Protein AF-A0A6G3ZAK3-F1 (afdb_monomer)

Structure (mmCIF, N/CA/C/O backbone):
data_AF-A0A6G3ZAK3-F1
#
_entry.id   AF-A0A6G3ZAK3-F1
#
loop_
_atom_site.group_PDB
_atom_site.id
_atom_site.type_symbol
_atom_site.label_atom_id
_atom_site.label_alt_id
_atom_site.label_comp_id
_atom_site.label_asym_id
_atom_site.label_entity_id
_atom_site.label_seq_id
_atom_site.pdbx_PDB_ins_code
_atom_site.Cartn_x
_atom_site.Cartn_y
_atom_site.Cartn_z
_atom_site.occupancy
_atom_site.B_iso_or_equiv
_atom_site.auth_seq_id
_atom_site.auth_comp_id
_atom_site.auth_asym_id
_atom_site.auth_atom_id
_atom_site.pdbx_PDB_model_num
ATOM 1 N N . ALA A 1 1 ? 0.940 -2.039 7.350 1.00 95.94 1 ALA A N 1
ATOM 2 C CA . ALA A 1 1 ? -0.255 -1.324 7.849 1.00 95.94 1 ALA A CA 1
ATOM 3 C C . ALA A 1 1 ? -0.310 -1.235 9.376 1.00 95.94 1 ALA A C 1
ATOM 5 O O . ALA A 1 1 ? -0.350 -0.127 9.890 1.00 95.94 1 ALA A O 1
ATOM 6 N N . LEU A 1 2 ? -0.262 -2.359 10.106 1.00 97.75 2 LEU A N 1
ATOM 7 C CA . LEU A 1 2 ? -0.547 -2.396 11.552 1.00 97.75 2 LEU A CA 1
ATOM 8 C C . LEU A 1 2 ? 0.292 -1.443 12.421 1.00 97.75 2 LEU A C 1
ATOM 10 O O . LEU A 1 2 ? -0.233 -0.836 13.345 1.00 97.75 2 LEU A O 1
ATOM 14 N N . VAL A 1 3 ? 1.581 -1.270 12.114 1.00 97.94 3 VAL A N 1
ATOM 15 C CA . VAL A 1 3 ? 2.450 -0.317 12.834 1.00 97.94 3 VAL A CA 1
ATOM 16 C C . VAL A 1 3 ? 1.962 1.126 12.663 1.00 97.94 3 VAL A C 1
ATOM 18 O O . VAL A 1 3 ? 1.865 1.859 13.640 1.00 97.94 3 VAL A O 1
ATOM 21 N N . LEU A 1 4 ? 1.598 1.519 11.437 1.00 97.75 4 LEU A N 1
ATOM 22 C CA . LEU A 1 4 ? 1.060 2.853 11.147 1.00 97.75 4 LEU A CA 1
ATOM 23 C C . LEU A 1 4 ? -0.315 3.049 11.791 1.00 97.75 4 LEU A C 1
ATOM 25 O O . LEU A 1 4 ? -0.592 4.111 12.333 1.00 97.75 4 LEU A O 1
ATOM 29 N N . ALA A 1 5 ? -1.143 2.007 11.791 1.00 97.56 5 ALA A N 1
ATOM 30 C CA . ALA A 1 5 ? -2.437 2.019 12.457 1.00 97.56 5 ALA A CA 1
ATOM 31 C C . ALA A 1 5 ? -2.304 2.200 13.979 1.00 97.56 5 ALA A C 1
ATOM 33 O O . ALA A 1 5 ? -2.938 3.088 14.538 1.00 97.56 5 ALA A O 1
ATOM 34 N N . LYS A 1 6 ? -1.388 1.476 14.641 1.00 97.44 6 LYS A N 1
ATOM 35 C CA . LYS A 1 6 ? -1.074 1.682 16.070 1.00 97.44 6 LYS A CA 1
ATOM 36 C C . LYS A 1 6 ? -0.531 3.081 16.379 1.00 97.44 6 LYS A C 1
ATOM 38 O O . LYS A 1 6 ? -0.698 3.556 17.496 1.00 97.44 6 LYS A O 1
ATOM 43 N N . ALA A 1 7 ? 0.105 3.735 15.409 1.00 97.44 7 ALA A N 1
ATOM 44 C CA . ALA A 1 7 ? 0.565 5.117 15.524 1.00 97.44 7 ALA A CA 1
ATOM 45 C C . ALA A 1 7 ? -0.534 6.162 15.223 1.00 97.44 7 ALA A C 1
ATOM 47 O O . ALA A 1 7 ? -0.243 7.355 15.216 1.00 97.44 7 ALA A O 1
ATOM 48 N N . GLY A 1 8 ? -1.772 5.739 14.934 1.00 96.25 8 GLY A N 1
ATOM 49 C CA . GLY A 1 8 ? -2.880 6.624 14.555 1.00 96.25 8 GLY A CA 1
ATOM 50 C C . GLY A 1 8 ? -2.781 7.190 13.133 1.00 96.25 8 GLY A C 1
ATOM 51 O O . GLY A 1 8 ? -3.563 8.055 12.758 1.00 96.25 8 GLY A O 1
ATOM 52 N N . LEU A 1 9 ? -1.832 6.711 12.323 1.00 97.50 9 LEU A N 1
ATOM 53 C CA . LEU A 1 9 ? -1.556 7.226 10.976 1.00 97.50 9 LEU A CA 1
ATOM 54 C C . LEU A 1 9 ? -2.398 6.564 9.878 1.00 97.50 9 LEU A C 1
ATOM 56 O O . LEU A 1 9 ? -2.329 6.992 8.730 1.00 97.50 9 LEU A O 1
ATOM 60 N N . ALA A 1 10 ? -3.150 5.511 10.206 1.00 97.06 10 ALA A N 1
ATOM 61 C CA . ALA A 1 10 ? -4.051 4.838 9.266 1.00 97.06 10 ALA A CA 1
ATOM 62 C C . ALA A 1 10 ? -5.528 5.240 9.438 1.00 97.06 10 ALA A C 1
ATOM 64 O O . ALA A 1 10 ? -6.372 4.794 8.665 1.00 97.06 10 ALA A O 1
ATOM 65 N N . GLU A 1 11 ? -5.855 6.059 10.437 1.00 95.38 11 GLU A N 1
ATOM 66 C CA . GLU A 1 11 ? -7.231 6.486 10.703 1.00 95.38 11 GLU A CA 1
ATOM 67 C C . GLU A 1 11 ? -7.777 7.381 9.587 1.00 95.38 11 GLU A C 1
ATOM 69 O O . GLU A 1 11 ? -7.080 8.267 9.091 1.00 95.38 11 GLU A O 1
ATOM 74 N N . ASN A 1 12 ? -9.050 7.180 9.235 1.00 96.81 12 ASN A N 1
ATOM 75 C CA . ASN A 1 12 ? -9.789 7.966 8.237 1.00 96.81 12 ASN A CA 1
ATOM 76 C C . ASN A 1 12 ? -9.164 7.988 6.827 1.00 96.81 12 ASN A C 1
ATOM 78 O O . ASN A 1 12 ? -9.457 8.884 6.034 1.00 96.81 12 ASN A O 1
ATOM 82 N N . ILE A 1 13 ? -8.305 7.020 6.501 1.00 97.56 13 ILE A N 1
ATOM 83 C CA . ILE A 1 13 ? -7.741 6.840 5.160 1.00 97.56 13 ILE A CA 1
ATOM 84 C C . ILE A 1 13 ? -7.974 5.413 4.668 1.00 97.56 13 ILE A C 1
ATOM 86 O O . ILE A 1 13 ? -8.257 4.507 5.453 1.00 97.56 13 ILE A O 1
ATOM 90 N N . ALA A 1 14 ? -7.827 5.203 3.361 1.00 98.06 14 ALA A N 1
ATOM 91 C CA . ALA A 1 14 ? -7.836 3.865 2.796 1.00 98.06 14 ALA A CA 1
ATOM 92 C C . ALA A 1 14 ? -6.521 3.134 3.096 1.00 98.06 14 ALA A C 1
ATOM 94 O O . ALA A 1 14 ? -5.438 3.727 3.097 1.00 98.06 14 ALA A O 1
ATOM 95 N N . ALA A 1 15 ? -6.593 1.830 3.333 1.00 98.12 15 ALA A N 1
ATOM 96 C CA . ALA A 1 15 ? -5.409 1.001 3.498 1.00 98.12 15 ALA A CA 1
ATOM 97 C C . ALA A 1 15 ? -5.668 -0.431 3.034 1.00 98.12 15 ALA A C 1
ATOM 99 O O . ALA A 1 15 ? -6.788 -0.928 3.064 1.00 98.12 15 ALA A O 1
ATOM 100 N N . THR A 1 16 ? -4.593 -1.117 2.667 1.00 97.81 16 THR A N 1
ATOM 101 C CA . THR A 1 16 ? -4.574 -2.571 2.492 1.00 97.81 16 THR A CA 1
ATOM 102 C C . THR A 1 16 ? -3.463 -3.172 3.359 1.00 97.81 16 THR A C 1
ATOM 104 O O . THR A 1 16 ? -2.613 -2.464 3.911 1.00 97.81 16 THR A O 1
ATOM 107 N N . THR A 1 17 ? -3.487 -4.482 3.547 1.00 98.06 17 THR A N 1
ATOM 108 C CA . THR A 1 17 ? -2.464 -5.246 4.267 1.00 98.06 17 THR A CA 1
ATOM 109 C C . THR A 1 17 ? -2.511 -6.696 3.798 1.00 98.06 17 THR A C 1
ATOM 111 O O . THR A 1 17 ? -3.367 -7.068 3.003 1.00 98.06 17 THR A O 1
ATOM 114 N N . HIS A 1 18 ? -1.597 -7.536 4.276 1.00 97.38 18 HIS A N 1
ATOM 115 C CA . HIS A 1 18 ? -1.696 -8.976 4.050 1.00 97.38 18 HIS A CA 1
ATOM 116 C C . HIS A 1 18 ? -3.061 -9.514 4.506 1.00 97.38 18 HIS A C 1
ATOM 118 O O . HIS A 1 18 ? -3.521 -9.144 5.585 1.00 97.38 18 HIS A O 1
ATOM 124 N N . HIS A 1 19 ? -3.664 -10.424 3.734 1.00 95.81 19 HIS A N 1
ATOM 125 C CA . HIS A 1 19 ? -5.023 -10.924 3.981 1.00 95.81 19 HIS A CA 1
ATOM 126 C C . HIS A 1 19 ? -5.239 -11.446 5.410 1.00 95.81 19 HIS A C 1
ATOM 128 O O . HIS A 1 19 ? -6.275 -11.210 6.021 1.00 95.81 19 HIS A O 1
ATOM 134 N N . GLY A 1 20 ? -4.220 -12.090 5.990 1.00 97.44 20 GLY A N 1
ATOM 135 C CA . GLY A 1 20 ? -4.255 -12.589 7.370 1.00 97.44 20 GLY A CA 1
ATOM 136 C C . GLY A 1 20 ? -4.282 -11.505 8.459 1.00 97.44 20 GLY A C 1
ATOM 137 O O . GLY A 1 20 ? -4.296 -11.848 9.633 1.00 97.44 20 GLY A O 1
ATOM 138 N N . ALA A 1 21 ? -4.251 -10.221 8.095 1.00 97.75 21 ALA A N 1
ATOM 139 C CA . ALA A 1 21 ? -4.195 -9.089 9.017 1.00 97.75 21 ALA A CA 1
ATOM 140 C C . ALA A 1 21 ? -5.339 -8.074 8.823 1.00 97.75 21 ALA A C 1
ATOM 142 O O . ALA A 1 21 ? -5.312 -7.023 9.466 1.00 97.75 21 ALA A O 1
ATOM 143 N N . PHE A 1 22 ? -6.330 -8.342 7.961 1.00 97.88 22 PHE A N 1
ATOM 144 C CA . PHE A 1 22 ? -7.456 -7.417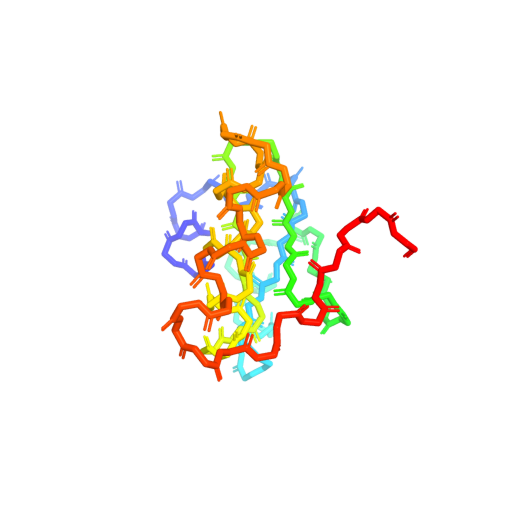 7.756 1.00 97.88 22 PHE A CA 1
ATOM 145 C C . PHE A 1 22 ? -8.262 -7.194 9.038 1.00 97.88 22 PHE A C 1
ATOM 147 O O . PHE A 1 22 ? -8.508 -6.048 9.415 1.00 97.88 22 PHE A O 1
ATOM 154 N N . ASP A 1 23 ? -8.599 -8.269 9.750 1.00 98.25 23 ASP A N 1
ATOM 155 C CA . ASP A 1 23 ? -9.370 -8.176 10.993 1.00 98.25 23 ASP A CA 1
ATOM 156 C C . ASP A 1 23 ? -8.604 -7.443 12.094 1.00 98.25 23 ASP A C 1
ATOM 158 O O . ASP A 1 23 ? -9.173 -6.626 12.820 1.00 98.25 23 ASP A O 1
ATOM 162 N N . GLU A 1 24 ? -7.291 -7.674 12.194 1.00 98.38 24 GLU A N 1
ATOM 163 C CA . GLU A 1 24 ? -6.456 -6.940 13.144 1.00 98.38 24 GLU A CA 1
ATOM 164 C C . GLU A 1 24 ? -6.410 -5.450 12.796 1.00 98.38 24 GLU A C 1
ATOM 166 O O . GLU A 1 24 ? -6.564 -4.626 13.695 1.00 98.38 24 GLU A O 1
ATOM 171 N N . LEU A 1 25 ? -6.268 -5.097 11.512 1.00 98.25 25 LEU A N 1
ATOM 172 C CA . LEU A 1 25 ? -6.258 -3.705 11.060 1.00 98.25 25 LEU A CA 1
ATOM 173 C C . LEU A 1 25 ? -7.569 -2.987 11.408 1.00 98.25 25 LEU A C 1
ATOM 175 O O . LEU A 1 25 ? -7.517 -1.906 11.991 1.00 98.25 25 LEU A O 1
ATOM 179 N N . ARG A 1 26 ? -8.724 -3.611 11.137 1.00 98.06 26 ARG A N 1
ATOM 180 C CA . ARG A 1 26 ? -10.044 -3.070 11.515 1.00 98.06 26 ARG A CA 1
ATOM 181 C C . ARG A 1 26 ? -10.178 -2.863 13.017 1.00 98.06 26 ARG A C 1
ATOM 183 O O . ARG A 1 26 ? -10.783 -1.893 13.459 1.00 98.06 26 ARG A O 1
ATOM 190 N N . LYS A 1 27 ? -9.623 -3.781 13.809 1.00 98.06 27 LYS A N 1
ATOM 191 C CA . LYS A 1 27 ? -9.691 -3.705 15.269 1.00 98.06 27 LYS A CA 1
ATOM 192 C C . LYS A 1 27 ? -8.882 -2.534 15.826 1.00 98.06 27 LYS A C 1
ATOM 194 O O . LYS A 1 27 ? -9.326 -1.903 16.780 1.00 98.06 27 LYS A O 1
ATOM 199 N N . ILE A 1 28 ? -7.688 -2.283 15.289 1.00 97.81 28 ILE A N 1
ATOM 200 C CA . ILE A 1 28 ? -6.776 -1.255 15.821 1.00 97.81 28 ILE A CA 1
ATOM 201 C C . 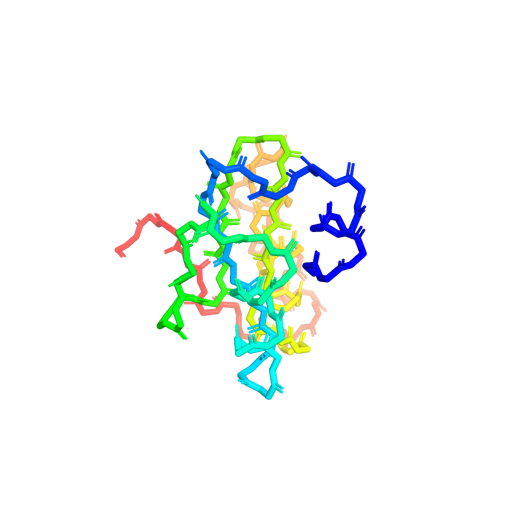ILE A 1 28 ? -6.987 0.133 15.208 1.00 97.81 28 ILE A C 1
ATOM 203 O O . ILE A 1 28 ? -6.579 1.105 15.833 1.00 97.81 28 ILE A O 1
ATOM 207 N N . ALA A 1 29 ? -7.579 0.221 14.013 1.00 98.00 29 ALA A N 1
ATOM 208 C CA . ALA A 1 29 ? -7.916 1.475 13.346 1.00 98.00 29 ALA A CA 1
ATOM 209 C C . ALA A 1 29 ? -9.321 1.384 12.712 1.00 98.00 29 ALA A C 1
ATOM 211 O O . ALA A 1 29 ? -9.457 1.122 11.514 1.00 98.00 29 ALA A O 1
ATOM 212 N N . PRO A 1 30 ? -10.390 1.532 13.515 1.00 97.88 30 PRO A N 1
ATOM 213 C CA . PRO A 1 30 ? -11.761 1.264 13.084 1.00 97.88 30 PRO A CA 1
ATOM 214 C C . PRO A 1 30 ? -12.300 2.218 12.012 1.00 97.88 30 PRO A C 1
ATOM 216 O O . PRO A 1 30 ? -13.246 1.841 11.323 1.00 97.88 30 PRO A O 1
ATOM 219 N N . ASN A 1 31 ? -11.724 3.417 11.835 1.00 97.88 31 ASN A N 1
ATOM 220 C CA . ASN A 1 31 ? -12.149 4.338 10.769 1.00 97.88 31 ASN A CA 1
ATOM 221 C C . ASN A 1 31 ? -11.299 4.212 9.493 1.00 97.88 31 ASN A C 1
ATOM 223 O O . ASN A 1 31 ? -11.445 5.018 8.575 1.00 97.88 31 ASN A O 1
ATOM 227 N N . THR A 1 32 ? -10.388 3.238 9.418 1.00 98.19 32 THR A N 1
ATOM 228 C CA . THR A 1 32 ? -9.668 2.919 8.180 1.00 98.19 32 THR A CA 1
ATOM 229 C C . THR A 1 32 ? -10.607 2.242 7.179 1.00 98.19 32 THR A C 1
ATOM 231 O O . THR A 1 32 ? -11.250 1.239 7.489 1.00 98.19 32 THR A O 1
ATOM 234 N N . GLU A 1 33 ? -10.625 2.721 5.935 1.00 98.12 33 GLU A N 1
ATOM 235 C CA . GLU A 1 33 ? -11.273 2.018 4.822 1.00 98.12 33 GLU A CA 1
ATOM 236 C C . GLU A 1 33 ? -10.358 0.867 4.363 1.00 98.12 33 GLU A C 1
ATOM 238 O O . GLU A 1 33 ? -9.408 1.061 3.601 1.00 98.12 33 GLU A O 1
ATOM 243 N N . VAL A 1 34 ? -10.604 -0.343 4.870 1.00 98.25 34 VAL A N 1
ATOM 244 C CA . VAL A 1 34 ? -9.801 -1.528 4.524 1.00 98.25 34 VAL A CA 1
ATOM 245 C C . VAL A 1 34 ? -10.205 -2.067 3.148 1.00 98.25 34 VAL A C 1
ATOM 247 O O . VAL A 1 34 ? -11.310 -2.584 2.988 1.00 98.25 34 VAL A O 1
ATOM 250 N N . ARG A 1 35 ? -9.291 -1.989 2.173 1.00 97.50 35 ARG A N 1
ATOM 251 C CA . ARG A 1 35 ? -9.474 -2.481 0.797 1.00 97.50 35 ARG A CA 1
ATOM 252 C C . ARG A 1 35 ? -8.822 -3.846 0.608 1.00 97.50 35 ARG A C 1
ATOM 254 O O . ARG A 1 35 ? -7.611 -3.941 0.410 1.00 97.50 35 ARG A O 1
ATOM 261 N N . GLU A 1 36 ? -9.624 -4.901 0.695 1.00 96.50 36 GLU A N 1
ATOM 262 C CA . GLU A 1 36 ? -9.134 -6.287 0.672 1.00 96.50 36 GLU A CA 1
ATOM 263 C C . GLU A 1 36 ? -8.745 -6.792 -0.724 1.00 96.50 36 GLU A C 1
ATOM 265 O O . GLU A 1 36 ? -7.897 -7.672 -0.863 1.00 96.50 36 GLU A O 1
ATOM 270 N N . ASP A 1 37 ? -9.355 -6.222 -1.758 1.00 91.69 37 ASP A N 1
ATOM 271 C CA . ASP A 1 37 ? -9.204 -6.575 -3.169 1.00 91.69 37 ASP A CA 1
ATOM 272 C C . ASP A 1 37 ? -8.088 -5.786 -3.875 1.00 91.69 37 ASP A C 1
ATOM 274 O O . ASP A 1 37 ? -7.717 -6.095 -5.010 1.00 91.69 37 ASP A O 1
ATOM 278 N N . GLN A 1 38 ? -7.503 -4.791 -3.201 1.00 93.00 38 GLN A N 1
ATOM 279 C CA . GLN A 1 38 ? -6.442 -3.955 -3.758 1.00 93.00 38 GLN A CA 1
ATOM 280 C C . GLN A 1 38 ? -5.059 -4.397 -3.284 1.00 93.00 38 GLN A C 1
ATOM 282 O O . GLN A 1 38 ? -4.757 -4.452 -2.090 1.00 93.00 38 GLN A O 1
ATOM 287 N N . ARG A 1 39 ? -4.172 -4.646 -4.253 1.00 93.25 39 ARG A N 1
ATOM 288 C CA . ARG A 1 39 ? -2.757 -4.966 -4.006 1.00 93.25 39 ARG A CA 1
ATOM 289 C C . ARG A 1 39 ? -1.973 -3.757 -3.503 1.00 93.25 39 ARG A C 1
ATOM 291 O O . ARG A 1 39 ? -1.113 -3.913 -2.643 1.00 93.25 39 ARG A O 1
ATOM 298 N N . VAL A 1 40 ? -2.260 -2.570 -4.031 1.00 95.25 40 VAL A N 1
ATOM 299 C CA . VAL A 1 40 ? -1.607 -1.310 -3.660 1.00 95.25 40 VAL A CA 1
ATOM 300 C C . VAL A 1 40 ? -2.690 -0.270 -3.418 1.00 95.25 40 VAL A C 1
ATOM 302 O O . VAL A 1 40 ? -3.570 -0.100 -4.256 1.00 95.25 40 VAL A O 1
ATOM 305 N N . VAL A 1 41 ? -2.618 0.421 -2.283 1.00 96.56 41 VAL A N 1
ATOM 306 C CA . VAL A 1 41 ? -3.518 1.528 -1.937 1.00 96.56 41 VAL A CA 1
ATOM 307 C C . VAL A 1 41 ? -2.665 2.753 -1.649 1.00 96.56 41 VAL A C 1
ATOM 309 O O . VAL A 1 41 ? -1.896 2.755 -0.689 1.00 96.56 41 VAL A O 1
ATOM 312 N N . ASP A 1 42 ? -2.792 3.784 -2.479 1.00 96.62 42 ASP A N 1
ATOM 313 C CA . ASP A 1 42 ? -2.171 5.086 -2.248 1.00 96.62 42 ASP A CA 1
ATOM 314 C C . ASP A 1 42 ? -3.166 6.021 -1.551 1.00 96.62 42 ASP A C 1
ATOM 316 O O . ASP A 1 42 ? -4.188 6.398 -2.124 1.00 96.62 42 ASP A O 1
ATOM 320 N N . SER A 1 43 ? -2.837 6.406 -0.320 1.00 96.38 43 SER A N 1
ATOM 321 C CA . SER A 1 43 ? -3.599 7.350 0.506 1.00 96.38 43 SER A CA 1
ATOM 322 C C . SER A 1 43 ? -2.877 8.694 0.640 1.00 96.38 43 SER A C 1
ATOM 324 O O . SER A 1 43 ? -2.865 9.338 1.692 1.00 96.38 43 SER A O 1
ATOM 326 N N . GLY A 1 44 ? -2.209 9.116 -0.434 1.00 94.00 44 GLY A N 1
ATOM 327 C CA . GLY A 1 44 ? -1.492 10.379 -0.550 1.00 94.00 44 GLY A CA 1
ATOM 328 C C . GLY A 1 44 ? -0.083 10.293 0.028 1.00 94.00 44 GLY A C 1
ATOM 329 O O . GLY A 1 44 ? 0.891 10.180 -0.717 1.00 94.00 44 GLY A O 1
ATOM 330 N N . LYS A 1 45 ? 0.033 10.387 1.359 1.00 93.44 45 LYS A N 1
ATOM 331 C CA . LYS A 1 45 ? 1.331 10.352 2.066 1.00 93.44 45 LYS A CA 1
ATOM 332 C C .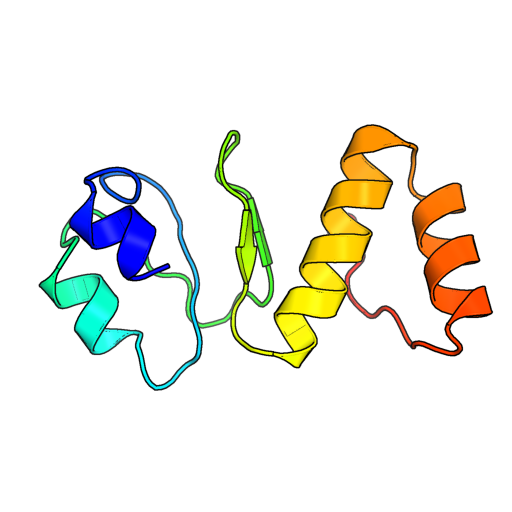 LYS A 1 45 ? 1.815 8.939 2.381 1.00 93.44 45 LYS A C 1
ATOM 334 O O . LYS A 1 45 ? 2.997 8.753 2.651 1.00 93.44 45 LYS A O 1
ATOM 339 N N . ILE A 1 46 ? 0.905 7.968 2.398 1.00 97.19 46 ILE A N 1
ATOM 340 C CA . ILE A 1 46 ? 1.192 6.584 2.763 1.00 97.19 46 ILE A CA 1
ATOM 341 C C . ILE A 1 46 ? 0.698 5.687 1.635 1.00 97.19 46 ILE A C 1
ATOM 343 O O . ILE A 1 46 ? -0.465 5.767 1.244 1.00 97.19 46 ILE A O 1
ATOM 347 N N . ILE A 1 47 ? 1.583 4.816 1.153 1.00 97.31 47 ILE A N 1
ATOM 348 C CA . ILE A 1 47 ? 1.246 3.733 0.233 1.00 97.31 47 ILE A CA 1
ATOM 349 C C . ILE A 1 47 ? 1.250 2.432 1.036 1.00 97.31 47 ILE A C 1
ATOM 351 O O . ILE A 1 47 ? 2.233 2.098 1.701 1.00 97.31 47 ILE A O 1
ATOM 355 N N . PHE A 1 48 ? 0.140 1.705 0.986 1.00 97.56 48 PHE A N 1
ATOM 356 C CA . PHE A 1 48 ? -0.026 0.401 1.615 1.00 97.56 48 PHE A CA 1
ATOM 357 C C . PHE A 1 48 ? 0.032 -0.712 0.565 1.00 97.56 48 PHE A C 1
ATOM 359 O O . PHE A 1 48 ? -0.402 -0.517 -0.570 1.00 97.56 48 PHE A O 1
ATOM 366 N N . SER A 1 49 ? 0.516 -1.894 0.956 1.00 96.88 49 SER A N 1
ATOM 367 C CA . SER A 1 49 ? 0.544 -3.088 0.107 1.00 96.88 49 SER A CA 1
ATOM 368 C C . SER A 1 49 ? -0.166 -4.283 0.750 1.00 96.88 49 SER A C 1
ATOM 370 O O . SER A 1 49 ? -0.117 -4.483 1.966 1.00 96.88 49 SER A O 1
ATOM 372 N N . GLY A 1 50 ? -0.826 -5.087 -0.085 1.00 95.31 50 GLY A N 1
ATOM 373 C CA . GLY A 1 50 ? -1.664 -6.228 0.303 1.00 95.31 50 GLY A CA 1
ATOM 374 C C . GLY A 1 50 ? -0.900 -7.515 0.647 1.00 95.31 50 GLY A C 1
ATOM 375 O O . GLY A 1 50 ? -1.483 -8.594 0.688 1.00 95.31 50 GLY A O 1
ATOM 376 N N . GLY A 1 51 ? 0.422 -7.453 0.833 1.00 92.50 51 GLY A N 1
ATOM 377 C CA . GLY A 1 51 ? 1.273 -8.624 1.069 1.00 92.50 51 GLY A CA 1
ATOM 378 C C . GLY A 1 51 ? 2.672 -8.483 0.471 1.00 92.50 51 GLY A C 1
ATOM 379 O O . GLY A 1 51 ? 3.048 -7.413 -0.000 1.00 92.50 51 GLY A O 1
ATOM 380 N N . ILE A 1 52 ? 3.440 -9.578 0.479 1.00 92.44 52 ILE A N 1
ATOM 381 C CA . ILE A 1 52 ? 4.860 -9.578 0.081 1.00 92.44 52 ILE A CA 1
ATOM 382 C C . ILE A 1 52 ? 5.020 -9.208 -1.399 1.00 92.44 52 ILE A C 1
ATOM 384 O O . ILE A 1 52 ? 5.642 -8.197 -1.709 1.00 92.44 52 ILE A O 1
ATOM 388 N N . SER A 1 53 ? 4.406 -9.967 -2.314 1.00 91.69 53 SER A N 1
ATOM 389 C CA . SER A 1 53 ? 4.498 -9.681 -3.755 1.00 91.69 53 SER A CA 1
ATOM 390 C C . SER A 1 53 ? 3.874 -8.331 -4.113 1.00 91.69 53 SER A C 1
ATOM 392 O O . SER A 1 53 ? 4.409 -7.593 -4.929 1.00 91.69 53 SER A O 1
ATOM 394 N N . ALA A 1 54 ? 2.779 -7.962 -3.447 1.00 93.44 54 ALA A N 1
ATOM 395 C CA . ALA A 1 54 ? 2.163 -6.652 -3.622 1.00 93.44 54 ALA A CA 1
ATOM 396 C C . ALA A 1 54 ? 3.064 -5.501 -3.127 1.00 93.44 54 ALA A C 1
ATOM 398 O O . ALA A 1 54 ? 2.931 -4.372 -3.585 1.00 93.44 54 ALA A O 1
ATOM 399 N N . GLY A 1 55 ? 3.996 -5.775 -2.207 1.00 94.75 55 GLY A N 1
ATOM 400 C CA . GLY A 1 55 ? 5.025 -4.829 -1.779 1.00 94.75 55 GLY A CA 1
ATOM 401 C C . GLY A 1 55 ? 6.026 -4.500 -2.884 1.00 94.75 55 GLY A C 1
ATOM 402 O O . GLY A 1 55 ? 6.436 -3.348 -2.994 1.00 94.75 55 GLY A O 1
ATOM 403 N N . ILE A 1 56 ? 6.360 -5.471 -3.739 1.00 95.06 56 ILE A N 1
ATOM 404 C CA . ILE A 1 56 ? 7.186 -5.231 -4.931 1.00 95.06 56 ILE A CA 1
ATOM 405 C C . ILE A 1 56 ? 6.416 -4.335 -5.907 1.00 95.06 56 ILE A C 1
ATOM 407 O O . ILE A 1 56 ? 6.937 -3.316 -6.356 1.00 95.06 56 ILE A O 1
ATOM 411 N N . ASP A 1 57 ? 5.140 -4.643 -6.155 1.00 93.88 57 ASP A N 1
ATOM 412 C CA . ASP A 1 57 ? 4.310 -3.808 -7.027 1.00 93.88 57 ASP A CA 1
ATOM 413 C C . ASP A 1 57 ? 4.145 -2.375 -6.478 1.00 93.88 57 ASP A C 1
ATOM 415 O O . ASP A 1 57 ? 4.122 -1.418 -7.251 1.00 93.88 57 ASP A O 1
ATOM 419 N N . ALA A 1 58 ? 4.070 -2.210 -5.150 1.00 94.81 58 ALA A N 1
ATOM 420 C CA . ALA A 1 58 ? 4.036 -0.906 -4.486 1.00 94.81 58 ALA A CA 1
ATOM 421 C C . ALA A 1 58 ? 5.358 -0.128 -4.632 1.00 94.81 58 ALA A C 1
ATOM 423 O O . ALA A 1 58 ? 5.342 1.101 -4.703 1.00 94.81 58 ALA A O 1
ATOM 424 N N . ALA A 1 59 ? 6.499 -0.819 -4.703 1.00 95.88 59 ALA A N 1
ATOM 425 C CA . ALA A 1 59 ? 7.786 -0.181 -4.964 1.00 95.88 59 ALA A CA 1
ATOM 426 C C . ALA A 1 59 ? 7.838 0.383 -6.392 1.00 95.88 59 ALA A C 1
ATOM 428 O O . ALA A 1 59 ? 8.177 1.552 -6.571 1.00 95.88 59 ALA A O 1
ATOM 429 N N . PHE A 1 60 ? 7.415 -0.391 -7.396 1.00 95.81 60 PHE A N 1
ATOM 430 C CA . PHE A 1 60 ? 7.316 0.108 -8.771 1.00 95.81 60 PHE A CA 1
ATOM 431 C C . PHE A 1 60 ? 6.271 1.218 -8.917 1.00 95.81 60 PHE A C 1
ATOM 433 O O . PHE A 1 60 ? 6.519 2.198 -9.615 1.00 95.81 60 PHE A O 1
ATOM 440 N N . TYR A 1 61 ? 5.148 1.130 -8.194 1.00 94.81 61 TYR A N 1
ATOM 441 C CA . TYR A 1 61 ? 4.181 2.225 -8.092 1.00 94.81 61 TYR A CA 1
ATOM 442 C C . TYR A 1 61 ? 4.845 3.525 -7.618 1.00 94.81 61 TYR A C 1
ATOM 444 O O . TYR A 1 61 ? 4.643 4.585 -8.212 1.00 94.81 61 TYR A O 1
ATOM 452 N N . LEU A 1 62 ? 5.663 3.446 -6.563 1.00 95.75 62 LEU A N 1
ATOM 453 C CA . LEU A 1 62 ? 6.380 4.598 -6.023 1.00 95.75 62 LEU A CA 1
ATOM 454 C C . LEU A 1 62 ? 7.412 5.145 -7.018 1.00 95.75 62 LEU A C 1
ATOM 456 O O . LEU A 1 62 ? 7.467 6.358 -7.216 1.00 95.75 62 LEU A O 1
ATOM 460 N N . VAL A 1 63 ? 8.185 4.275 -7.677 1.00 96.56 63 VAL A N 1
ATOM 461 C CA . VAL A 1 63 ? 9.121 4.682 -8.740 1.00 96.56 63 VAL A CA 1
ATOM 462 C C . VAL A 1 63 ? 8.369 5.408 -9.852 1.00 96.56 63 VAL A C 1
ATOM 464 O O . VAL A 1 63 ? 8.766 6.506 -10.230 1.00 96.56 63 VAL A O 1
ATOM 467 N N . ALA A 1 64 ? 7.238 4.865 -10.305 1.00 95.00 64 ALA A N 1
ATOM 468 C CA . ALA A 1 64 ? 6.426 5.485 -11.345 1.00 95.00 64 ALA A CA 1
ATOM 469 C C . ALA A 1 64 ? 5.888 6.859 -10.929 1.00 95.00 64 ALA A C 1
ATOM 471 O O . ALA A 1 64 ? 5.874 7.787 -11.738 1.00 95.00 64 ALA A O 1
ATOM 472 N N . LYS A 1 65 ? 5.475 7.008 -9.664 1.00 94.31 65 LYS A N 1
ATOM 473 C CA . LYS A 1 65 ? 4.987 8.275 -9.105 1.00 94.31 65 LYS A CA 1
ATOM 474 C C . LYS A 1 65 ? 6.082 9.344 -9.011 1.00 94.31 65 LYS A C 1
ATOM 476 O O . LYS A 1 65 ? 5.774 10.524 -9.148 1.00 94.31 65 LYS A O 1
ATOM 481 N N . LEU A 1 66 ? 7.331 8.948 -8.760 1.00 96.31 66 LEU A N 1
ATOM 482 C CA . LEU A 1 66 ? 8.449 9.874 -8.552 1.00 96.31 66 LEU A CA 1
ATOM 483 C C . LEU A 1 66 ? 9.239 10.183 -9.829 1.00 96.31 66 LEU A C 1
ATOM 485 O O . LEU A 1 66 ? 9.691 11.312 -9.996 1.00 96.31 66 LEU A O 1
ATOM 489 N N . LEU A 1 67 ? 9.430 9.189 -10.696 1.00 97.06 67 LEU A N 1
ATOM 490 C CA . LEU A 1 67 ? 10.370 9.231 -11.822 1.00 97.06 67 LEU A CA 1
ATOM 491 C C . LEU A 1 67 ? 9.711 8.957 -13.184 1.00 97.06 67 LEU A C 1
ATOM 493 O O . LEU A 1 67 ? 10.384 9.039 -14.206 1.00 97.06 67 LEU A O 1
ATOM 497 N N . GLY A 1 68 ? 8.409 8.660 -13.214 1.00 95.12 68 GLY A N 1
ATOM 498 C CA . GLY A 1 68 ? 7.681 8.313 -14.435 1.00 95.12 68 GLY A CA 1
ATOM 499 C C . GLY A 1 68 ? 7.577 6.805 -14.671 1.00 95.12 68 GLY A C 1
ATOM 500 O O . GLY A 1 68 ? 8.332 5.999 -14.121 1.00 95.12 68 GLY A O 1
ATOM 501 N N . LYS A 1 69 ? 6.590 6.408 -15.481 1.00 93.81 69 LYS A N 1
ATOM 502 C CA . LYS A 1 69 ? 6.241 4.994 -15.705 1.00 93.81 69 LYS A CA 1
ATOM 503 C C . LYS A 1 69 ? 7.346 4.239 -16.427 1.00 93.81 69 LYS A C 1
ATOM 505 O O . LYS A 1 69 ? 7.581 3.081 -16.111 1.00 93.81 69 LYS A O 1
ATOM 510 N N . GLU A 1 70 ? 8.010 4.897 -17.368 1.00 95.19 70 GLU A N 1
ATOM 511 C CA . GLU A 1 70 ? 9.079 4.343 -18.192 1.00 95.19 70 GLU A CA 1
ATOM 512 C C . GLU A 1 70 ? 10.206 3.808 -17.304 1.00 95.19 70 GLU A C 1
ATOM 514 O O . GLU A 1 70 ? 10.563 2.640 -17.411 1.00 95.19 70 GLU A O 1
ATOM 519 N N . VAL A 1 71 ? 10.653 4.604 -16.324 1.00 97.06 71 VAL A N 1
ATOM 520 C CA . VAL A 1 71 ? 11.686 4.193 -15.359 1.00 97.06 71 VAL A CA 1
ATOM 521 C C . VAL A 1 71 ? 11.231 2.994 -14.524 1.00 97.06 71 VAL A C 1
ATOM 523 O O . VAL A 1 71 ? 12.011 2.075 -14.277 1.00 97.06 71 VAL A O 1
ATOM 526 N N . ALA A 1 72 ? 9.967 2.961 -14.094 1.00 96.12 72 ALA A N 1
ATOM 527 C CA . ALA A 1 72 ? 9.435 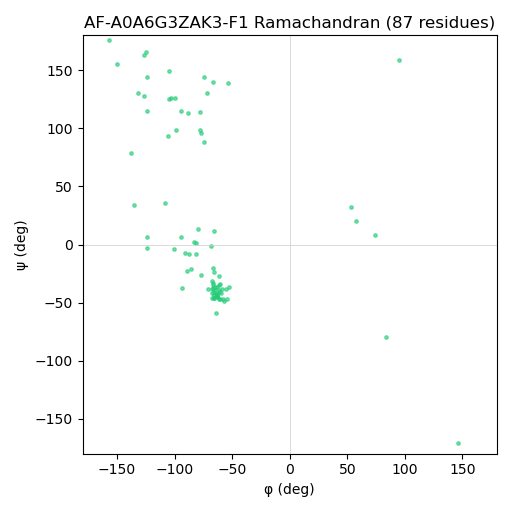1.829 -13.336 1.00 96.12 72 ALA A CA 1
ATOM 528 C C . ALA A 1 72 ? 9.371 0.541 -14.176 1.00 96.12 72 ALA A C 1
ATOM 530 O O . ALA A 1 72 ? 9.744 -0.521 -13.679 1.00 96.12 72 ALA A O 1
ATOM 531 N N . PHE A 1 73 ? 8.962 0.637 -15.446 1.00 94.75 73 PHE A N 1
ATOM 532 C CA . PHE A 1 73 ? 8.946 -0.492 -16.378 1.00 94.75 73 PHE A CA 1
ATOM 533 C C . PHE A 1 73 ? 10.351 -0.997 -16.704 1.00 94.75 73 PHE A C 1
ATOM 535 O O . PHE A 1 73 ? 10.581 -2.201 -16.625 1.00 94.75 73 PHE A O 1
ATOM 542 N N . GLU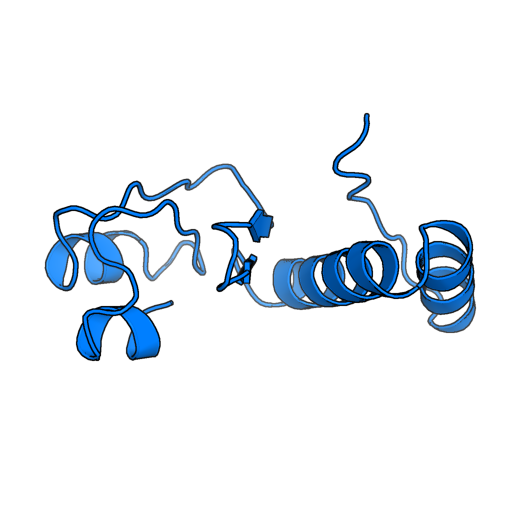 A 1 74 ? 11.298 -0.106 -17.005 1.00 96.31 74 GLU A N 1
ATOM 543 C CA . GLU A 1 74 ? 12.700 -0.476 -17.239 1.00 96.31 74 GLU A CA 1
ATOM 544 C C . GLU A 1 74 ? 13.301 -1.166 -16.009 1.00 96.31 74 GLU A C 1
ATOM 546 O O . GLU A 1 74 ? 13.961 -2.198 -16.132 1.00 96.31 74 GLU A O 1
ATOM 551 N N . THR A 1 75 ? 13.009 -0.653 -14.809 1.00 96.56 75 THR A N 1
ATOM 552 C CA . THR A 1 75 ? 13.459 -1.271 -13.553 1.00 96.56 75 THR A CA 1
ATOM 553 C C . THR A 1 75 ? 12.849 -2.663 -13.370 1.00 96.56 75 THR A C 1
ATOM 555 O O . THR A 1 75 ? 13.563 -3.600 -13.018 1.00 96.56 75 THR A O 1
ATOM 558 N N . ALA A 1 76 ? 11.548 -2.830 -13.632 1.00 95.81 76 ALA A N 1
ATOM 559 C CA . ALA A 1 76 ? 10.884 -4.129 -13.542 1.00 95.81 76 ALA A CA 1
ATOM 560 C C . ALA A 1 76 ? 11.458 -5.140 -14.547 1.00 95.81 76 ALA A C 1
ATOM 562 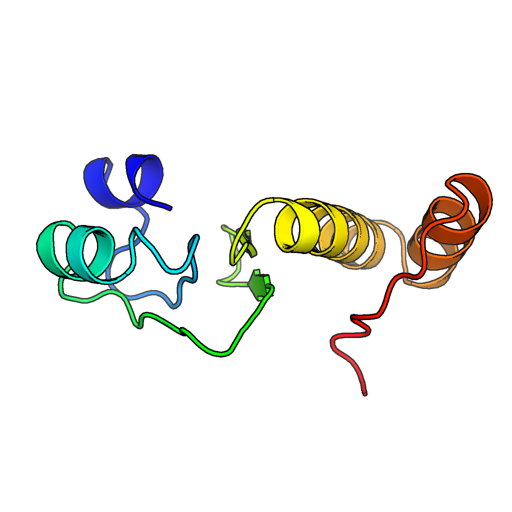O O . ALA A 1 76 ? 11.738 -6.278 -14.172 1.00 95.81 76 ALA A O 1
ATOM 563 N N . GLN A 1 77 ? 11.710 -4.711 -15.789 1.00 95.50 77 GLN A N 1
ATOM 564 C CA . GLN A 1 77 ? 12.343 -5.541 -16.815 1.00 95.50 77 GLN A CA 1
ATOM 565 C C . GLN A 1 77 ? 13.764 -5.953 -16.430 1.00 95.50 77 GLN A C 1
ATOM 567 O O . GLN A 1 77 ? 14.111 -7.122 -16.571 1.00 95.50 77 GLN A O 1
ATOM 572 N N . TYR A 1 78 ? 14.565 -5.024 -15.904 1.00 96.88 78 TYR A N 1
ATOM 573 C CA . TYR A 1 78 ? 15.915 -5.321 -15.423 1.00 96.88 78 TYR A CA 1
ATOM 574 C C . TYR A 1 78 ? 15.916 -6.351 -14.284 1.00 96.88 78 TYR A C 1
ATOM 576 O O . TYR A 1 78 ? 16.823 -7.171 -14.181 1.00 96.88 78 TYR A O 1
ATOM 584 N N . MET A 1 79 ? 14.885 -6.328 -13.439 1.00 96.25 79 MET A N 1
ATOM 585 C CA . MET A 1 79 ? 14.688 -7.298 -12.360 1.00 96.25 79 MET A CA 1
ATOM 586 C C . MET A 1 79 ? 14.048 -8.616 -12.823 1.00 96.25 79 MET A C 1
ATOM 588 O O . MET A 1 79 ? 13.779 -9.469 -11.978 1.00 96.25 79 MET A O 1
ATOM 592 N N . GLU A 1 80 ? 13.760 -8.770 -14.120 1.00 94.75 80 GLU A N 1
ATOM 593 C CA . GLU A 1 80 ? 13.005 -9.898 -14.686 1.00 94.75 80 GLU A CA 1
ATOM 594 C C . GLU A 1 80 ? 11.646 -10.116 -13.989 1.00 94.75 80 GLU A C 1
ATOM 596 O O . GLU A 1 80 ? 11.149 -11.237 -13.861 1.00 94.75 80 GLU A O 1
ATOM 601 N N . TYR A 1 81 ? 11.028 -9.029 -13.517 1.00 93.81 81 TYR A N 1
ATOM 602 C CA . TYR A 1 81 ? 9.766 -9.062 -12.791 1.00 93.81 81 TYR A CA 1
ATOM 603 C C . TYR A 1 81 ? 8.601 -8.625 -13.683 1.00 93.81 81 TYR A C 1
ATOM 605 O O . TYR A 1 81 ? 8.588 -7.526 -14.240 1.00 93.81 81 TYR A O 1
ATOM 613 N N . ASP A 1 82 ? 7.577 -9.474 -13.763 1.00 89.88 82 ASP A N 1
ATOM 614 C CA . ASP A 1 82 ? 6.311 -9.173 -14.433 1.00 89.88 82 ASP A CA 1
ATOM 615 C C . ASP A 1 82 ? 5.481 -8.206 -13.575 1.00 89.88 82 ASP A C 1
ATOM 617 O O . ASP A 1 82 ? 4.701 -8.613 -12.706 1.00 89.88 82 ASP A O 1
ATOM 621 N N . TRP A 1 83 ? 5.693 -6.903 -13.769 1.00 89.62 83 TRP A N 1
ATOM 622 C CA . TRP A 1 83 ? 4.963 -5.877 -13.034 1.00 89.62 83 TRP A CA 1
ATOM 623 C C . TRP A 1 83 ? 3.550 -5.694 -13.594 1.00 89.62 83 TRP A C 1
ATOM 625 O O . TRP A 1 83 ? 3.314 -4.990 -14.574 1.00 89.62 83 TRP A O 1
ATOM 635 N N . ARG A 1 84 ? 2.589 -6.332 -12.918 1.00 70.25 84 ARG A N 1
ATOM 636 C CA . ARG A 1 84 ? 1.182 -6.423 -1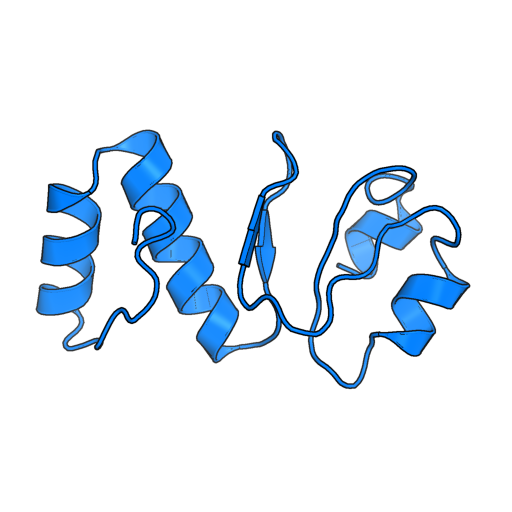3.346 1.00 70.25 84 ARG A CA 1
ATOM 637 C C . ARG A 1 84 ? 0.321 -5.207 -13.013 1.00 70.25 84 ARG A C 1
ATOM 639 O O . ARG A 1 84 ? -0.835 -5.163 -13.422 1.00 70.25 84 ARG A O 1
ATOM 646 N N . ILE A 1 85 ? 0.829 -4.252 -12.232 1.00 64.06 85 ILE A N 1
ATOM 647 C CA . ILE A 1 85 ? 0.042 -3.106 -11.763 1.00 64.06 85 ILE A CA 1
ATOM 648 C C . ILE A 1 85 ? 0.458 -1.862 -12.535 1.00 64.06 85 ILE A C 1
ATOM 650 O O . ILE A 1 85 ? 1.341 -1.131 -12.107 1.00 64.06 85 ILE A O 1
ATOM 654 N N . ALA A 1 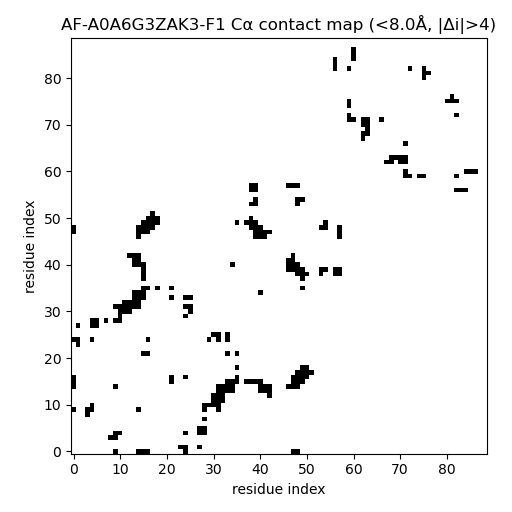86 ? -0.244 -1.559 -13.621 1.00 51.56 86 ALA A N 1
ATOM 655 C CA . ALA A 1 86 ? -0.402 -0.170 -14.018 1.00 51.56 86 ALA A CA 1
ATOM 656 C C . ALA A 1 86 ? -1.651 0.357 -13.287 1.00 51.56 86 ALA A C 1
ATOM 658 O O . ALA A 1 86 ? -2.751 -0.063 -13.621 1.00 51.56 86 ALA A O 1
ATOM 659 N N . PRO A 1 87 ? -1.552 1.306 -12.340 1.00 51.47 87 PRO A N 1
ATOM 660 C CA . PRO A 1 87 ? -2.715 1.983 -11.731 1.00 51.47 87 PRO A CA 1
ATOM 661 C C . PRO A 1 87 ? -3.501 2.857 -12.721 1.00 51.47 87 PRO A C 1
ATOM 663 O O . PRO A 1 87 ? -4.283 3.716 -12.328 1.00 51.47 87 PRO A O 1
ATOM 666 N N . TYR A 1 88 ? -3.205 2.706 -14.006 1.00 44.00 88 TYR A N 1
ATOM 667 C CA . TYR A 1 88 ? -3.610 3.562 -15.105 1.00 44.00 88 TYR A CA 1
ATOM 668 C C . TYR A 1 88 ? -4.090 2.709 -16.289 1.00 44.00 88 TYR A C 1
ATOM 670 O O . TYR A 1 88 ? -3.825 3.066 -17.437 1.00 44.00 88 TYR A O 1
ATOM 678 N N . GLY A 1 89 ? -4.712 1.566 -15.992 1.00 35.94 89 GLY A N 1
ATOM 679 C CA . GLY A 1 89 ? -5.408 0.696 -16.934 1.00 35.94 89 GLY A CA 1
ATOM 680 C C . GLY A 1 89 ? -6.729 0.267 -16.328 1.00 35.94 89 GLY A C 1
ATOM 681 O O . GLY A 1 89 ? -6.671 -0.349 -15.242 1.00 35.94 89 GLY A O 1
#

Solvent-accessible surface area (backbone atoms only — not comparable to full-atom values): 5048 Å² total; per-residue (Å²): 90,61,71,46,22,74,69,62,70,35,52,75,34,58,35,17,38,36,78,96,41,51,69,58,40,45,71,63,20,72,60,30,47,76,41,87,89,38,45,57,30,78,52,87,90,50,75,26,29,29,32,74,72,27,41,55,50,38,50,41,48,51,39,24,74,75,70,35,59,66,57,24,51,53,52,28,56,75,67,74,43,89,76,83,75,60,100,83,116

Radius of gyration: 13.64 Å; Cα contacts (8 Å, |Δi|>4): 139; chains: 1; bounding box: 28×23×34 Å

Nearest PDB structures (foldseek):
  3mgk-assembly1_A  TM=9.517E-01  e=6.676E-06  Clostridium acetobutylicum
  4e08-assembly1_B  TM=8.924E-01  e=1.351E-03  Drosophila melanogaster
  3er6-assembly3_E  TM=7.937E-01  e=5.716E-03  Vibrio parahaemolyticus
  4ogf-assembly1_A-2  TM=8.750E-01  e=1.340E-02  Homo sapiens
  3er6-assembly1_B  TM=7.337E-01  e=3.826E-02  Vibrio parahaemolyticus

Mean predicted aligned error: 3.45 Å

Secondary structure (DSSP, 8-state):
-HHHHHTT-STTSEE---GGGHHHHHHH-TTS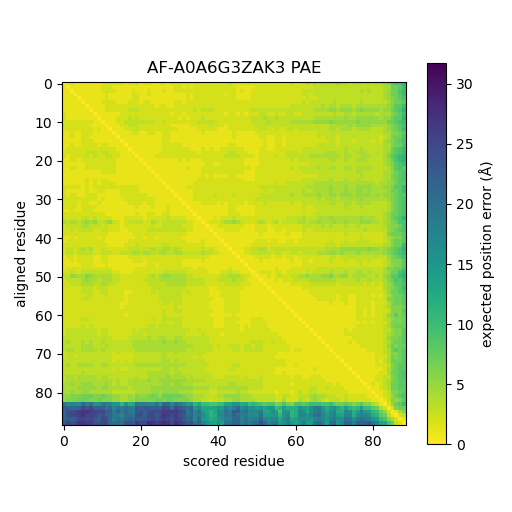EE-SS-SEEE-SS-EEESSHHHHHHHHHHHHHHHH-HHHHHHHHHHTT------TT-

pLDDT: mean 93.16, std 11.39, range [35.94, 98.38]

Sequence (89 aa):
ALVLAKAGLAENIAATTHHGAFDELRKIAPNTEVREDQRVVDSGKIIFSGGISAGIDAAFYLVAKLLGKEVAFETAQYMEYDWRIAPYG

Foldseek 3Di:
DLVCLLVVNQEQFEEAAALVCQVVSCVSHVRYNYDQPDQWDDRPVDIYGHDDVSVLLSVLVVCCVPPNNVRSVVVCVVVVHDNPDDVPD